Protein AF-A0A920W6M8-F1 (afdb_monomer_lite)

Radius of gyration: 13.79 Å; chains: 1; bounding box: 26×34×38 Å

Structure (mmCIF, N/CA/C/O backbone):
data_AF-A0A920W6M8-F1
#
_entry.id   AF-A0A920W6M8-F1
#
loop_
_atom_site.group_PDB
_atom_site.id
_atom_site.type_symbol
_atom_site.label_atom_id
_atom_site.label_alt_id
_atom_site.label_comp_id
_atom_site.label_asym_id
_atom_site.label_entity_id
_atom_site.label_seq_id
_atom_site.pdbx_PDB_ins_code
_atom_site.Cartn_x
_atom_site.Cartn_y
_atom_site.Cartn_z
_atom_site.occupancy
_atom_site.B_iso_or_equiv
_atom_site.auth_seq_id
_atom_site.auth_comp_id
_atom_site.auth_asym_id
_atom_site.auth_atom_id
_atom_site.pdbx_PDB_model_num
ATOM 1 N N . MET A 1 1 ? -10.569 10.723 -10.191 1.00 51.06 1 MET A N 1
ATOM 2 C CA . MET A 1 1 ? -9.682 11.903 -10.291 1.00 51.06 1 MET A CA 1
ATOM 3 C C . MET A 1 1 ? -8.459 11.478 -11.082 1.00 51.06 1 MET A C 1
ATOM 5 O O . MET A 1 1 ? -7.884 10.460 -10.729 1.00 51.06 1 MET A O 1
ATOM 9 N N . VAL A 1 2 ? -8.102 12.191 -12.150 1.00 54.88 2 VAL A N 1
ATOM 10 C CA . VAL A 1 2 ? -6.888 11.914 -12.935 1.00 54.88 2 VAL A CA 1
ATOM 11 C C . VAL A 1 2 ? -5.907 13.049 -12.662 1.00 54.88 2 VAL A C 1
ATOM 13 O O . VAL A 1 2 ? -6.247 14.205 -12.892 1.00 54.88 2 VAL A O 1
ATOM 16 N N . ILE A 1 3 ? -4.728 12.729 -12.122 1.00 55.75 3 ILE A N 1
ATOM 17 C CA . ILE A 1 3 ? -3.654 13.697 -11.861 1.00 55.75 3 ILE A CA 1
ATOM 18 C C . ILE A 1 3 ? -2.466 13.322 -12.741 1.00 55.75 3 ILE A C 1
ATOM 20 O O . ILE A 1 3 ? -1.838 12.286 -12.534 1.00 55.75 3 ILE A O 1
ATOM 24 N N . GLN A 1 4 ? -2.129 14.185 -13.698 1.00 52.31 4 GLN A N 1
ATOM 25 C CA . GLN A 1 4 ? -0.939 14.043 -14.531 1.00 52.31 4 GLN A CA 1
ATOM 26 C C . GLN A 1 4 ? 0.044 15.169 -14.208 1.00 52.31 4 GLN A C 1
ATOM 28 O O . GLN A 1 4 ? -0.314 16.340 -14.169 1.00 52.31 4 GLN A O 1
ATOM 33 N N . ALA A 1 5 ? 1.290 14.804 -13.937 1.00 52.84 5 ALA A N 1
ATOM 34 C CA . ALA A 1 5 ? 2.398 15.704 -13.619 1.00 52.84 5 ALA A CA 1
ATOM 35 C C . ALA A 1 5 ? 3.721 14.914 -13.753 1.00 52.84 5 ALA A C 1
ATOM 37 O O . ALA A 1 5 ? 3.699 13.745 -14.150 1.00 52.84 5 ALA A O 1
ATOM 38 N N . ARG A 1 6 ? 4.870 15.487 -13.403 1.00 47.56 6 ARG A N 1
ATOM 39 C CA . ARG A 1 6 ? 6.165 14.779 -13.427 1.00 47.56 6 ARG A CA 1
ATOM 40 C C . ARG A 1 6 ? 6.545 14.260 -12.035 1.00 47.56 6 ARG A C 1
ATOM 42 O O . ARG A 1 6 ? 6.080 14.791 -11.029 1.00 47.56 6 ARG A O 1
ATOM 49 N N . THR A 1 7 ? 7.376 13.225 -11.962 1.00 50.66 7 THR A N 1
ATOM 50 C CA . THR A 1 7 ? 7.949 12.723 -10.703 1.00 50.66 7 THR A CA 1
ATOM 51 C C . THR A 1 7 ? 8.684 13.875 -9.994 1.00 50.66 7 THR A C 1
ATOM 53 O O . THR A 1 7 ? 9.429 14.619 -10.630 1.00 50.66 7 THR A O 1
ATOM 56 N N . GLY A 1 8 ? 8.414 14.093 -8.700 1.00 56.59 8 GLY A N 1
ATOM 57 C CA . GLY A 1 8 ? 8.953 15.230 -7.931 1.00 56.59 8 GLY A CA 1
ATOM 58 C C . GLY A 1 8 ? 8.112 16.521 -7.923 1.00 56.59 8 GLY A C 1
ATOM 59 O O . GLY A 1 8 ? 8.542 17.503 -7.329 1.00 56.59 8 GLY A O 1
ATOM 60 N N . SER A 1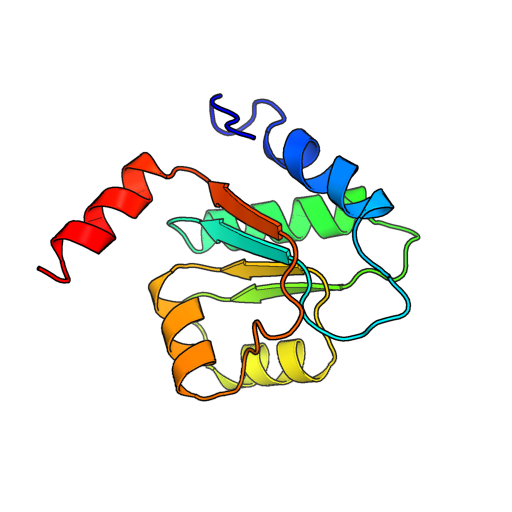 9 ? 6.910 16.549 -8.520 1.00 57.22 9 SER A N 1
ATOM 61 C CA . SER A 1 9 ? 6.067 17.762 -8.606 1.00 57.22 9 SER A CA 1
ATOM 62 C C . SER A 1 9 ? 4.931 17.865 -7.568 1.00 57.22 9 SER A C 1
ATOM 64 O O . SER A 1 9 ? 3.957 18.578 -7.802 1.00 57.22 9 SER A O 1
ATOM 66 N N . GLY A 1 10 ? 4.976 17.104 -6.468 1.00 67.94 10 GLY A N 1
ATOM 67 C CA . GLY A 1 10 ? 3.929 17.136 -5.431 1.00 67.94 10 GLY A CA 1
ATOM 68 C C . GLY A 1 10 ? 2.682 16.275 -5.698 1.00 67.94 10 GLY A C 1
ATOM 69 O O . GLY A 1 10 ? 1.714 16.364 -4.945 1.00 67.94 10 GLY A O 1
ATOM 70 N N . LYS A 1 11 ? 2.689 15.397 -6.716 1.00 78.69 11 LYS A N 1
ATOM 71 C CA . LYS A 1 11 ? 1.582 14.446 -6.959 1.00 78.69 11 LYS A CA 1
ATOM 72 C C . LYS A 1 11 ? 1.276 13.550 -5.770 1.00 78.69 11 LYS A C 1
ATOM 74 O O . LYS A 1 11 ? 0.110 13.301 -5.486 1.00 78.69 11 LYS A O 1
ATOM 79 N N . THR A 1 12 ? 2.328 13.056 -5.119 1.00 83.88 12 THR A N 1
ATOM 80 C CA . THR A 1 12 ? 2.216 12.123 -4.001 1.00 83.88 12 THR A CA 1
ATOM 81 C C . THR A 1 12 ? 1.376 12.745 -2.893 1.00 83.88 12 THR A C 1
ATOM 83 O O . THR A 1 12 ? 0.354 12.191 -2.504 1.00 83.88 12 THR A O 1
ATOM 86 N N . ALA A 1 13 ? 1.697 13.979 -2.495 1.00 86.25 13 ALA A N 1
ATOM 87 C CA . ALA A 1 13 ? 0.880 14.739 -1.553 1.00 86.25 13 ALA A CA 1
ATOM 88 C C . ALA A 1 13 ? -0.549 14.987 -2.074 1.00 86.25 13 ALA A C 1
ATOM 90 O O . ALA A 1 13 ? -1.502 14.886 -1.305 1.00 86.25 13 ALA A O 1
ATOM 91 N N . ALA A 1 14 ? -0.721 15.249 -3.374 1.00 86.62 14 ALA A N 1
ATOM 92 C CA . ALA A 1 14 ? -2.031 15.527 -3.966 1.00 86.62 14 ALA A CA 1
ATOM 93 C C . ALA A 1 14 ? -3.025 14.355 -3.867 1.00 86.62 14 ALA A C 1
ATOM 95 O O . ALA A 1 14 ? -4.229 14.597 -3.792 1.00 86.62 14 ALA A O 1
ATOM 96 N N . PHE A 1 15 ? -2.557 13.100 -3.844 1.00 87.38 15 PHE A N 1
ATOM 97 C CA . PHE A 1 15 ? -3.432 11.953 -3.577 1.00 87.38 15 PHE A CA 1
ATOM 98 C C . PHE A 1 15 ? -3.390 11.464 -2.125 1.00 87.38 15 PHE A C 1
ATOM 100 O O . PHE A 1 15 ? -4.388 10.909 -1.676 1.00 87.38 15 PHE A O 1
ATOM 107 N N . LEU A 1 16 ? -2.300 11.680 -1.380 1.00 92.12 16 LEU A N 1
ATOM 108 C CA . LEU A 1 16 ? -2.180 11.242 0.017 1.00 92.12 16 LEU A CA 1
ATOM 109 C C . LEU A 1 16 ? -2.895 12.157 1.016 1.00 92.12 16 LEU A C 1
ATOM 111 O O . LEU A 1 16 ? -3.431 11.664 2.004 1.00 92.12 16 LEU A O 1
ATOM 115 N N . LEU A 1 17 ? -2.924 13.474 0.794 1.00 92.25 17 LEU A N 1
ATOM 116 C CA . LEU A 1 17 ? -3.593 14.399 1.716 1.00 92.25 17 LEU A CA 1
ATOM 117 C C . LEU A 1 17 ? -5.109 14.151 1.778 1.00 92.25 17 LEU A C 1
ATOM 119 O O . LEU A 1 17 ? -5.622 13.983 2.882 1.00 92.25 17 LEU A O 1
ATOM 123 N N . PRO A 1 18 ? -5.836 14.000 0.649 1.00 91.25 18 PRO A N 1
ATOM 124 C CA . PRO A 1 18 ? -7.264 13.687 0.699 1.00 91.25 18 PRO A CA 1
ATOM 125 C C . PRO A 1 18 ? -7.582 12.305 1.287 1.00 91.25 18 PRO A C 1
ATOM 127 O O . PRO A 1 18 ? -8.746 12.017 1.550 1.00 91.25 18 PRO A O 1
ATOM 130 N N . MET A 1 19 ? -6.592 11.415 1.444 1.00 94.00 19 MET A N 1
ATOM 131 C CA . MET A 1 19 ? -6.800 10.129 2.115 1.00 94.00 19 MET A CA 1
ATOM 132 C C . MET A 1 19 ? -6.985 10.302 3.628 1.00 94.00 19 MET A C 1
ATOM 134 O O . MET A 1 19 ? -7.773 9.557 4.195 1.00 94.00 19 MET A O 1
ATOM 138 N N . LEU A 1 20 ? -6.354 11.296 4.270 1.00 91.00 20 LEU A N 1
ATOM 139 C CA . LEU A 1 20 ? -6.496 11.533 5.720 1.00 91.00 20 LEU A CA 1
ATOM 140 C C . LEU A 1 20 ? -7.956 11.729 6.149 1.00 91.00 20 LEU A C 1
ATOM 142 O O . LEU A 1 20 ? -8.348 11.287 7.220 1.00 91.00 20 LEU A O 1
ATOM 146 N N . GLU A 1 21 ? -8.761 12.367 5.299 1.00 90.12 21 GLU A N 1
ATOM 147 C CA . GLU A 1 21 ? -10.182 12.625 5.563 1.00 90.12 21 GLU A CA 1
ATOM 148 C C . GLU A 1 21 ? -11.097 11.463 5.148 1.00 90.12 21 GLU A C 1
ATOM 150 O O . GLU A 1 21 ? -12.252 11.401 5.561 1.00 90.12 21 GLU A O 1
ATOM 155 N N . ARG A 1 22 ? -10.617 10.563 4.280 1.00 91.81 22 ARG A N 1
ATOM 156 C CA . ARG A 1 22 ? -11.429 9.494 3.669 1.00 91.81 22 ARG A CA 1
ATOM 157 C C . ARG A 1 22 ? -11.225 8.130 4.303 1.00 91.81 22 ARG A C 1
ATOM 159 O O . ARG A 1 22 ? -12.113 7.288 4.194 1.00 91.81 22 ARG A O 1
ATOM 166 N N . LEU A 1 23 ? -10.040 7.881 4.8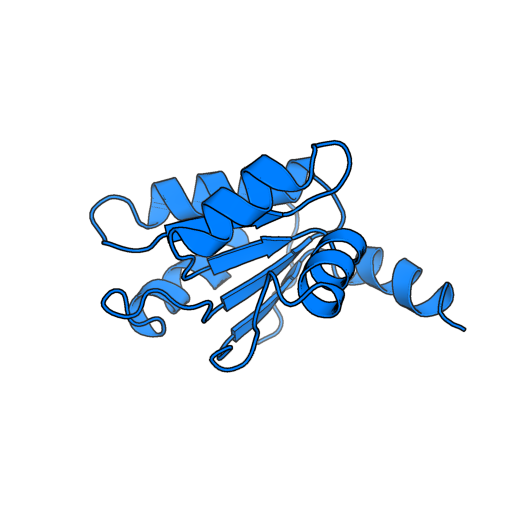48 1.00 95.50 23 LEU A N 1
ATOM 167 C CA . LEU A 1 23 ? -9.703 6.617 5.479 1.00 95.50 23 LEU A CA 1
ATOM 168 C C . LEU A 1 23 ? -10.048 6.693 6.966 1.00 95.50 23 LEU 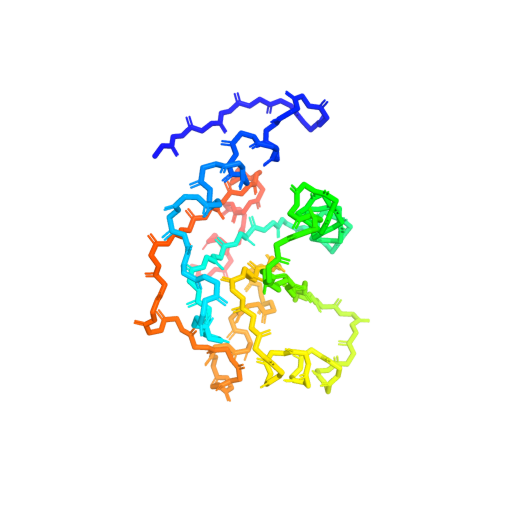A C 1
ATOM 170 O O . LEU A 1 23 ? -9.824 7.709 7.615 1.00 95.50 23 LEU A O 1
ATOM 174 N N . ASP A 1 24 ? -10.561 5.596 7.506 1.00 96.06 24 ASP A N 1
ATOM 175 C CA . ASP A 1 24 ? -10.817 5.448 8.934 1.00 96.06 24 ASP A CA 1
ATOM 176 C C . ASP A 1 24 ? -9.573 4.875 9.620 1.00 96.06 24 ASP A C 1
ATOM 178 O O . ASP A 1 24 ? -9.190 3.736 9.342 1.00 96.06 24 ASP A O 1
ATOM 182 N N . SER A 1 25 ? -8.934 5.651 10.499 1.00 95.25 25 SER A N 1
ATOM 183 C CA . SER A 1 25 ? -7.746 5.217 11.244 1.00 95.25 25 SER A CA 1
ATOM 184 C C . SER A 1 25 ? -8.052 4.230 12.375 1.00 95.25 25 SER A C 1
ATOM 186 O O . SER A 1 25 ? -7.135 3.592 12.887 1.00 95.25 25 SER A O 1
ATOM 188 N N . ALA A 1 26 ? -9.318 4.087 12.783 1.00 95.44 26 ALA A N 1
ATOM 189 C CA . ALA A 1 26 ? -9.719 3.092 13.776 1.00 95.44 26 ALA A CA 1
ATOM 190 C C . ALA A 1 26 ? -9.842 1.681 13.167 1.00 95.44 26 ALA A C 1
ATOM 192 O O . ALA A 1 26 ? -9.831 0.681 13.890 1.00 95.44 26 ALA A O 1
ATOM 193 N N . ALA A 1 27 ? -9.944 1.580 11.838 1.00 95.50 27 ALA A N 1
ATOM 194 C CA . ALA A 1 27 ? -10.056 0.319 11.118 1.00 95.50 27 ALA A CA 1
ATOM 195 C C . ALA A 1 27 ? -8.684 -0.212 10.678 1.00 95.50 27 ALA A C 1
ATOM 197 O O . ALA A 1 27 ? -7.956 0.430 9.937 1.00 95.50 27 ALA A O 1
ATOM 198 N N . SER A 1 28 ? -8.355 -1.460 11.013 1.00 94.12 28 SER A N 1
ATOM 199 C CA . SER A 1 28 ? -7.044 -2.053 10.695 1.00 94.12 28 SER A CA 1
ATOM 200 C C . SER A 1 28 ? -6.926 -2.688 9.297 1.00 94.12 28 SER A C 1
ATOM 202 O O . SER A 1 28 ? -5.894 -3.282 8.973 1.00 94.12 28 SER A O 1
ATOM 204 N N . HIS A 1 29 ? -7.961 -2.592 8.457 1.00 96.94 29 HIS A N 1
ATOM 205 C CA . HIS A 1 29 ? -7.999 -3.209 7.126 1.00 96.94 29 HIS A CA 1
ATOM 206 C C . HIS A 1 29 ? -7.578 -2.249 6.003 1.00 96.94 29 HIS A C 1
ATOM 208 O O . HIS A 1 29 ? -7.676 -1.029 6.132 1.00 96.94 29 HIS A O 1
ATOM 214 N N . THR A 1 30 ? -7.197 -2.805 4.850 1.00 98.19 30 THR A N 1
ATOM 215 C CA . THR A 1 30 ? -6.831 -2.023 3.660 1.00 98.19 30 THR A CA 1
ATOM 216 C C . THR A 1 30 ? -8.020 -1.281 3.077 1.00 98.19 30 THR A C 1
ATOM 218 O O . THR A 1 30 ? -9.032 -1.883 2.724 1.00 98.19 30 THR A O 1
ATOM 221 N N . GLN A 1 31 ? -7.861 0.038 2.977 1.00 98.06 31 GLN A N 1
ATOM 222 C CA . GLN A 1 31 ? -8.860 0.983 2.478 1.00 98.06 31 GLN A CA 1
ATOM 223 C C . GLN A 1 31 ? -8.366 1.709 1.219 1.00 98.06 31 GLN A C 1
ATOM 225 O O . GLN A 1 31 ? -9.171 2.059 0.357 1.00 98.06 31 GLN A O 1
ATOM 230 N N . ALA A 1 32 ? -7.047 1.862 1.060 1.00 97.50 32 ALA A N 1
ATOM 231 C CA . ALA A 1 32 ? -6.429 2.440 -0.128 1.00 97.50 32 ALA A CA 1
ATOM 232 C C . ALA A 1 32 ? -5.339 1.536 -0.724 1.00 97.50 32 ALA A C 1
ATOM 234 O O . ALA A 1 32 ? -4.565 0.905 -0.001 1.00 97.50 32 ALA A O 1
ATOM 235 N N . LEU A 1 33 ? -5.254 1.523 -2.056 1.00 97.56 33 LEU A N 1
ATOM 236 C CA . LEU A 1 33 ? -4.210 0.845 -2.824 1.00 97.56 33 LEU A CA 1
ATOM 237 C C . LEU A 1 33 ? -3.591 1.823 -3.825 1.00 97.56 33 LEU A C 1
ATOM 239 O O . LEU A 1 33 ? -4.289 2.376 -4.672 1.00 97.56 33 LEU A O 1
ATOM 243 N N . VAL A 1 34 ? -2.277 2.009 -3.756 1.00 96.12 34 VAL A N 1
ATOM 244 C CA . VAL A 1 34 ? -1.504 2.771 -4.743 1.00 96.12 34 VAL A CA 1
ATOM 245 C C . VAL A 1 34 ? -0.638 1.792 -5.525 1.00 96.12 34 VAL A C 1
ATOM 247 O O . VAL A 1 34 ? 0.216 1.122 -4.949 1.00 96.12 34 VAL A O 1
ATOM 250 N N . LEU A 1 35 ? -0.858 1.697 -6.832 1.00 95.31 35 LEU A N 1
ATOM 251 C CA . LEU A 1 35 ? -0.059 0.876 -7.733 1.00 95.31 35 LEU A CA 1
ATOM 252 C C . LEU A 1 35 ? 1.017 1.725 -8.408 1.00 95.31 35 LEU A C 1
ATOM 254 O O . LEU A 1 35 ? 0.720 2.793 -8.941 1.00 95.31 35 LEU A O 1
ATOM 258 N N . VAL A 1 36 ? 2.255 1.234 -8.369 1.00 93.50 36 VAL A N 1
ATOM 259 C CA . VAL A 1 36 ? 3.452 1.902 -8.903 1.00 93.50 36 VAL A CA 1
ATOM 260 C C . VAL A 1 36 ? 4.310 0.914 -9.703 1.00 93.50 36 VAL A C 1
ATOM 262 O O . VAL A 1 36 ? 4.321 -0.276 -9.380 1.00 93.50 36 VAL A O 1
ATOM 265 N N . PRO A 1 37 ? 5.065 1.352 -10.725 1.00 91.19 37 PRO A N 1
ATOM 266 C CA . PRO A 1 37 ? 5.758 0.423 -11.619 1.00 91.19 37 PRO A CA 1
ATOM 267 C C . PRO A 1 37 ? 7.022 -0.200 -11.007 1.00 91.19 37 PRO A C 1
ATOM 269 O O . PRO A 1 37 ? 7.427 -1.289 -11.418 1.00 91.19 37 PRO A O 1
ATOM 272 N N . THR A 1 38 ? 7.640 0.444 -10.009 1.00 92.06 38 THR A N 1
ATOM 273 C CA . THR A 1 38 ? 8.928 0.008 -9.444 1.00 92.06 38 THR A CA 1
ATOM 274 C C . THR A 1 38 ? 8.918 -0.085 -7.921 1.00 92.06 38 THR A C 1
ATOM 276 O O . THR A 1 38 ? 8.138 0.562 -7.217 1.00 92.06 38 THR A O 1
ATOM 279 N N . ARG A 1 39 ? 9.839 -0.892 -7.386 1.00 94.25 39 ARG A N 1
ATOM 280 C CA . ARG A 1 39 ? 10.068 -1.014 -5.941 1.00 94.25 39 ARG A CA 1
ATOM 281 C C . ARG A 1 39 ? 10.525 0.311 -5.336 1.00 94.25 39 ARG A C 1
ATOM 283 O O . ARG A 1 39 ? 10.151 0.651 -4.217 1.00 94.25 39 ARG A O 1
ATOM 290 N N . GLU A 1 40 ? 11.376 1.027 -6.049 1.00 93.00 40 GLU A N 1
ATOM 291 C CA . GLU A 1 40 ? 11.980 2.278 -5.615 1.00 93.00 40 GLU A CA 1
ATOM 292 C C . GLU A 1 40 ? 10.891 3.338 -5.402 1.00 93.00 40 GLU A C 1
ATOM 294 O O . GLU A 1 40 ? 10.862 3.966 -4.339 1.00 93.00 40 GLU A O 1
ATOM 299 N N . LEU A 1 41 ? 9.928 3.426 -6.329 1.00 91.75 41 LEU A N 1
ATOM 300 C CA . LEU A 1 41 ? 8.745 4.276 -6.189 1.00 91.75 41 LEU A CA 1
ATOM 301 C C . LEU A 1 41 ? 7.827 3.814 -5.057 1.00 91.75 41 LEU A C 1
ATOM 303 O O . LEU A 1 41 ? 7.375 4.646 -4.275 1.00 91.75 41 LEU A O 1
ATOM 307 N N . ALA A 1 42 ? 7.612 2.504 -4.889 1.00 94.94 42 ALA A N 1
ATOM 308 C CA . ALA A 1 42 ? 6.791 1.994 -3.785 1.00 94.94 42 ALA A CA 1
ATOM 309 C C . ALA A 1 42 ? 7.347 2.425 -2.423 1.00 94.94 42 ALA A C 1
ATOM 311 O O . ALA A 1 42 ? 6.615 2.901 -1.556 1.00 94.94 42 ALA A O 1
ATOM 312 N N . ARG A 1 43 ? 8.671 2.324 -2.257 1.00 94.88 43 ARG A N 1
ATOM 313 C CA . ARG A 1 43 ? 9.363 2.779 -1.045 1.00 94.88 43 ARG A CA 1
ATOM 314 C C . ARG A 1 43 ? 9.312 4.296 -0.887 1.00 94.88 43 ARG A C 1
ATOM 316 O O . ARG A 1 43 ? 9.307 4.770 0.243 1.00 94.88 43 ARG A O 1
ATOM 323 N N . GLN A 1 44 ? 9.343 5.058 -1.977 1.00 94.00 44 GLN A N 1
ATOM 324 C CA . GLN A 1 44 ? 9.251 6.516 -1.922 1.00 94.00 44 GLN A CA 1
ATOM 325 C C . GLN A 1 44 ? 7.862 6.971 -1.477 1.00 94.00 44 GLN A C 1
ATOM 327 O O . GLN A 1 44 ? 7.762 7.696 -0.497 1.00 94.00 44 GLN A O 1
ATOM 332 N N . VAL A 1 45 ? 6.805 6.473 -2.119 1.00 94.69 45 VAL A N 1
ATOM 333 C CA . VAL A 1 45 ? 5.423 6.809 -1.755 1.00 94.69 45 VAL A CA 1
ATOM 334 C C . VAL A 1 45 ? 5.100 6.359 -0.329 1.00 94.69 45 VAL A C 1
ATOM 336 O O . VAL A 1 45 ? 4.444 7.098 0.397 1.00 94.69 45 VAL A O 1
ATOM 339 N N . GLN A 1 46 ? 5.598 5.194 0.110 1.00 96.12 46 GLN A N 1
ATOM 340 C CA . GLN A 1 46 ? 5.470 4.770 1.508 1.00 96.12 46 GLN A CA 1
ATOM 341 C C . GLN A 1 46 ? 6.085 5.795 2.468 1.00 96.12 46 GLN A C 1
ATOM 343 O O . GLN A 1 46 ? 5.415 6.213 3.408 1.00 96.12 46 GLN A O 1
ATOM 348 N N . ARG A 1 47 ? 7.337 6.209 2.231 1.00 95.69 47 ARG A N 1
ATOM 349 C CA . ARG A 1 47 ? 8.018 7.201 3.077 1.00 95.69 47 ARG A CA 1
ATOM 350 C C . ARG A 1 47 ? 7.279 8.536 3.091 1.00 95.69 47 ARG A C 1
ATOM 352 O O . ARG A 1 47 ? 7.139 9.135 4.150 1.00 95.69 47 ARG A O 1
ATOM 359 N N . ASP A 1 48 ? 6.802 8.988 1.935 1.00 94.88 48 ASP A N 1
ATOM 360 C CA . ASP A 1 48 ? 6.037 10.230 1.824 1.00 94.88 48 ASP A CA 1
ATOM 361 C C . ASP A 1 48 ? 4.724 10.139 2.618 1.00 94.88 48 ASP A C 1
ATOM 363 O O . ASP A 1 48 ? 4.369 11.085 3.316 1.00 94.88 48 ASP A O 1
ATOM 367 N N . ALA A 1 49 ? 4.030 8.996 2.579 1.00 95.12 49 ALA A N 1
ATOM 368 C CA . ALA A 1 49 ? 2.833 8.757 3.385 1.00 95.12 49 ALA A CA 1
ATOM 369 C C . ALA A 1 49 ? 3.138 8.732 4.888 1.00 95.12 49 ALA A C 1
ATOM 371 O O . ALA A 1 49 ? 2.443 9.387 5.654 1.00 95.12 49 ALA A O 1
ATOM 372 N N . GLU A 1 50 ? 4.192 8.032 5.312 1.00 94.62 50 GLU A N 1
ATOM 373 C CA . GLU A 1 50 ? 4.623 7.994 6.717 1.00 94.62 50 GLU A CA 1
ATOM 374 C C . GLU A 1 50 ? 4.992 9.392 7.243 1.00 94.62 50 GLU A C 1
ATOM 376 O O . GLU A 1 50 ? 4.634 9.737 8.367 1.00 94.62 50 GLU A O 1
ATOM 381 N N . MET A 1 51 ? 5.650 10.219 6.422 1.00 94.06 51 MET A N 1
ATOM 382 C CA . MET A 1 51 ? 5.969 11.609 6.764 1.00 94.06 51 MET A CA 1
ATOM 383 C C . MET A 1 51 ? 4.720 12.497 6.821 1.00 94.06 51 MET A C 1
ATOM 385 O O . MET A 1 51 ? 4.544 13.246 7.778 1.00 94.06 51 MET A O 1
ATOM 389 N N . LEU A 1 52 ? 3.841 12.422 5.818 1.00 93.31 52 LEU A N 1
ATOM 390 C CA . LEU A 1 52 ? 2.635 13.257 5.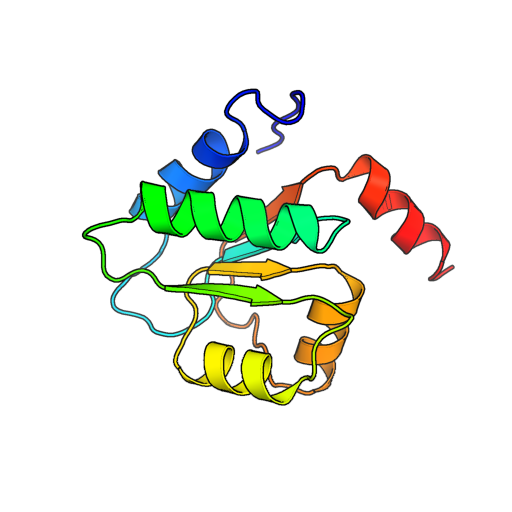749 1.00 93.31 52 LEU A CA 1
ATOM 391 C C . LEU A 1 52 ? 1.599 12.894 6.813 1.00 93.31 52 LEU A C 1
ATOM 393 O O . LEU A 1 52 ? 0.836 13.756 7.242 1.00 93.31 52 LEU A O 1
ATOM 397 N N . TRP A 1 53 ? 1.542 11.628 7.216 1.00 94.19 53 TRP A N 1
ATOM 398 C CA . TRP A 1 53 ? 0.578 11.134 8.198 1.00 94.19 53 TRP A CA 1
ATOM 399 C C . TRP A 1 53 ? 1.153 11.061 9.609 1.00 94.19 53 TRP A C 1
ATOM 401 O O . TRP A 1 53 ? 0.466 10.589 10.516 1.00 94.19 53 TRP A O 1
ATOM 411 N N . GLN A 1 54 ? 2.374 11.557 9.823 1.00 91.69 54 GLN A N 1
ATOM 412 C CA . GLN A 1 54 ? 3.000 11.605 11.136 1.00 91.69 54 GLN A CA 1
ATOM 413 C C . GLN A 1 54 ? 2.063 12.259 12.167 1.00 91.69 54 GLN A C 1
ATOM 415 O O . GLN A 1 54 ? 1.532 13.345 11.949 1.00 91.69 54 GLN A O 1
ATOM 420 N N . GLY A 1 55 ? 1.855 11.578 13.297 1.00 89.50 55 GLY A N 1
ATOM 421 C CA . GLY A 1 55 ? 0.920 12.010 14.343 1.00 89.50 55 GLY A CA 1
ATOM 422 C C . GLY A 1 55 ? -0.508 11.469 14.201 1.00 89.50 55 GLY A C 1
ATOM 423 O O . GLY A 1 55 ? -1.310 11.693 15.100 1.00 89.50 55 GLY A O 1
ATOM 424 N N . ASN A 1 56 ? -0.814 10.726 13.133 1.00 89.31 56 ASN A N 1
ATOM 425 C CA . ASN A 1 56 ? -2.068 9.984 12.967 1.00 89.31 56 ASN A CA 1
ATOM 426 C C . ASN A 1 56 ? -1.834 8.472 13.150 1.00 89.31 56 ASN A C 1
ATOM 428 O O . ASN A 1 56 ? -0.703 7.995 13.061 1.00 89.31 56 ASN A O 1
ATOM 432 N N . GLU A 1 57 ? -2.903 7.697 13.351 1.00 92.56 57 GLU A N 1
ATOM 433 C CA . GLU A 1 57 ? -2.829 6.236 13.562 1.00 92.56 57 GLU A CA 1
ATOM 434 C C . GLU A 1 57 ? -2.820 5.410 12.257 1.00 92.56 57 GLU A C 1
ATOM 436 O O . GLU A 1 57 ? -2.948 4.183 12.271 1.00 92.56 57 GLU A O 1
ATOM 441 N N . PHE A 1 58 ? -2.629 6.061 11.106 1.00 96.19 58 PHE A N 1
ATOM 442 C CA . PHE A 1 58 ? -2.571 5.379 9.816 1.00 96.19 58 PHE A CA 1
ATOM 443 C C . PHE A 1 58 ? -1.308 4.524 9.664 1.00 96.19 58 PHE A C 1
ATOM 445 O O . PHE A 1 58 ? -0.206 4.885 10.073 1.00 96.19 58 PHE A O 1
ATOM 452 N N . ARG A 1 59 ? -1.471 3.380 8.997 1.00 96.44 59 ARG A N 1
ATOM 453 C CA . ARG A 1 59 ? -0.394 2.435 8.669 1.00 96.44 59 ARG A CA 1
ATOM 454 C C . ARG A 1 59 ? -0.299 2.248 7.170 1.00 96.44 59 ARG A C 1
ATOM 456 O O . ARG A 1 59 ? -1.307 1.936 6.528 1.00 96.44 59 ARG A O 1
ATOM 463 N N . THR A 1 60 ? 0.920 2.358 6.662 1.00 97.56 60 THR A N 1
ATOM 464 C CA . THR A 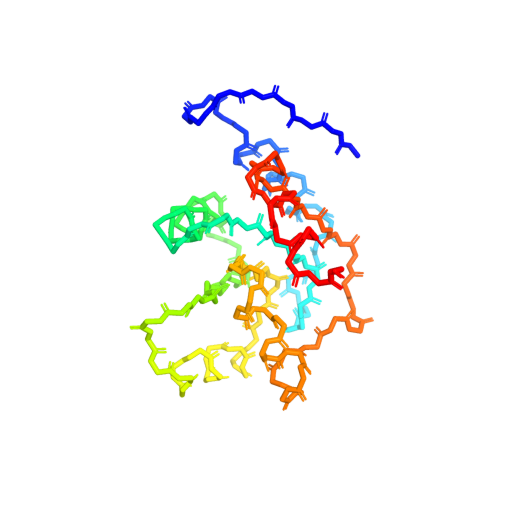1 60 ? 1.247 2.177 5.251 1.00 97.56 60 THR A CA 1
ATOM 465 C C . THR A 1 60 ? 2.174 0.983 5.090 1.00 97.56 60 THR A C 1
ATOM 467 O O . THR A 1 60 ? 3.156 0.861 5.816 1.00 97.56 60 THR A O 1
ATOM 470 N N . VAL A 1 61 ? 1.882 0.099 4.136 1.00 98.12 61 VAL A N 1
ATOM 471 C CA . VAL A 1 61 ? 2.726 -1.065 3.829 1.00 98.12 61 VAL A CA 1
ATOM 472 C C . VAL A 1 61 ? 3.120 -1.043 2.359 1.00 98.12 61 VAL A C 1
ATOM 474 O O . VAL A 1 61 ? 2.260 -0.949 1.484 1.00 98.12 61 VAL A O 1
ATOM 477 N N . ALA A 1 62 ? 4.420 -1.165 2.081 1.00 97.94 62 ALA A N 1
ATOM 478 C CA . ALA A 1 62 ? 4.919 -1.330 0.721 1.00 97.94 62 ALA A CA 1
ATOM 479 C C . ALA A 1 62 ? 5.071 -2.811 0.340 1.00 97.94 62 ALA A C 1
ATOM 481 O O . ALA A 1 62 ? 5.669 -3.597 1.077 1.00 97.94 62 ALA A O 1
ATOM 482 N N . VAL A 1 63 ? 4.565 -3.174 -0.839 1.00 97.75 63 VAL A N 1
ATOM 483 C CA . VAL A 1 63 ? 4.470 -4.556 -1.324 1.00 97.75 63 VAL A CA 1
ATOM 484 C C . VAL A 1 63 ? 5.095 -4.677 -2.716 1.00 97.75 63 VAL A C 1
ATOM 486 O O . VAL A 1 63 ? 4.569 -4.184 -3.712 1.00 97.75 63 VAL A O 1
ATOM 489 N N . TYR A 1 64 ? 6.248 -5.334 -2.814 1.00 97.44 64 TYR A N 1
ATOM 490 C CA . TYR A 1 64 ? 7.000 -5.451 -4.070 1.00 97.44 64 TYR A CA 1
ATOM 491 C C . TYR A 1 64 ? 7.879 -6.708 -4.139 1.00 97.44 64 TYR A C 1
ATOM 493 O O . TYR A 1 64 ? 8.161 -7.368 -3.133 1.00 97.44 64 TYR A O 1
ATOM 501 N N . GLY A 1 65 ? 8.295 -7.067 -5.356 1.00 93.06 65 GLY A N 1
ATOM 502 C CA . GLY A 1 65 ? 9.172 -8.212 -5.620 1.00 93.06 65 GLY A CA 1
ATOM 503 C C . GLY A 1 65 ? 10.621 -8.018 -5.142 1.00 93.06 65 GLY A C 1
ATOM 504 O O . GLY A 1 65 ? 11.045 -6.923 -4.779 1.00 93.06 65 GLY A O 1
ATOM 505 N N . GLY A 1 66 ? 11.405 -9.100 -5.139 1.00 90.44 66 GLY A N 1
ATOM 506 C CA . GLY A 1 66 ? 12.823 -9.071 -4.741 1.00 90.44 66 GLY A CA 1
ATOM 507 C C . GLY A 1 66 ? 13.084 -9.089 -3.227 1.00 90.44 66 GLY A C 1
ATOM 508 O O . GLY A 1 66 ? 14.235 -9.028 -2.810 1.00 90.44 66 GLY A O 1
ATOM 509 N N . VAL A 1 67 ? 12.035 -9.199 -2.407 1.00 90.81 67 VAL A N 1
ATOM 510 C CA . VAL A 1 67 ? 12.095 -9.448 -0.955 1.00 90.81 67 VAL A CA 1
ATOM 511 C C . VAL A 1 67 ? 11.206 -10.650 -0.647 1.00 90.81 67 VAL A C 1
ATOM 513 O O . VAL A 1 67 ? 10.205 -10.847 -1.331 1.00 90.81 67 VAL A O 1
ATOM 516 N N . GLY A 1 68 ? 11.541 -11.468 0.354 1.00 93.12 68 GLY A N 1
ATOM 517 C CA . GLY A 1 68 ? 10.698 -12.598 0.763 1.00 93.12 68 GLY A CA 1
ATOM 518 C C . GLY A 1 68 ? 9.255 -12.183 1.093 1.00 93.12 68 GLY A C 1
ATOM 519 O O . GLY A 1 68 ? 8.998 -11.043 1.477 1.00 93.12 68 GLY A O 1
ATOM 520 N N . TYR A 1 69 ? 8.307 -13.113 0.948 1.00 96.00 69 TYR A N 1
ATOM 521 C CA . TYR A 1 69 ? 6.896 -12.853 1.265 1.00 96.00 69 TYR A CA 1
ATOM 522 C C . TYR A 1 69 ? 6.659 -12.635 2.763 1.00 96.00 69 TYR A C 1
ATOM 524 O O . TYR A 1 69 ? 5.846 -11.791 3.111 1.00 96.00 69 TYR A O 1
ATOM 532 N N . GLY A 1 70 ? 7.366 -13.372 3.631 1.00 97.44 70 GLY A N 1
ATOM 533 C CA . GLY A 1 70 ? 7.154 -13.374 5.087 1.00 97.44 70 GLY A CA 1
ATOM 534 C C . GLY A 1 70 ? 7.044 -11.974 5.699 1.00 97.44 70 GLY A C 1
ATOM 535 O O . GLY A 1 70 ? 5.973 -11.641 6.192 1.00 97.44 70 GLY A O 1
ATOM 536 N N . PRO A 1 71 ? 8.061 -11.102 5.548 1.00 96.38 71 PRO A N 1
ATOM 537 C CA . PRO A 1 71 ? 8.007 -9.741 6.083 1.00 96.38 71 PRO A CA 1
ATOM 538 C C . PRO A 1 71 ? 6.803 -8.920 5.596 1.00 96.38 71 PRO A C 1
ATOM 540 O O . PRO A 1 71 ? 6.234 -8.142 6.353 1.00 96.38 71 PRO A O 1
ATOM 543 N N . GLN A 1 72 ? 6.393 -9.103 4.336 1.00 97.44 72 GLN A N 1
ATOM 544 C CA . GLN A 1 72 ? 5.241 -8.401 3.758 1.00 97.44 72 GLN A CA 1
ATOM 545 C C . GLN A 1 72 ? 3.922 -8.973 4.292 1.00 97.44 72 GLN A C 1
ATOM 547 O O . GLN A 1 72 ? 2.999 -8.221 4.581 1.00 97.44 72 GLN A O 1
ATOM 552 N N . VAL A 1 73 ? 3.839 -10.295 4.475 1.00 98.06 73 VAL A N 1
ATOM 553 C CA . VAL A 1 73 ? 2.689 -10.956 5.109 1.00 98.06 73 VAL A CA 1
ATOM 554 C C . VAL A 1 73 ? 2.534 -10.497 6.554 1.00 98.06 73 VAL A C 1
ATOM 556 O O . VAL A 1 73 ? 1.422 -10.182 6.965 1.00 98.06 73 VAL A O 1
ATOM 559 N N . ASP A 1 74 ? 3.625 -10.431 7.312 1.00 98.00 74 ASP A N 1
ATOM 560 C CA . ASP A 1 74 ? 3.591 -10.008 8.711 1.00 98.00 74 ASP A CA 1
ATOM 561 C C . ASP A 1 74 ? 3.178 -8.536 8.834 1.00 98.00 74 ASP A C 1
ATOM 563 O O . ASP A 1 74 ? 2.320 -8.204 9.652 1.00 98.00 74 ASP A O 1
ATOM 567 N N . ALA A 1 75 ? 3.694 -7.668 7.956 1.00 97.00 75 ALA A N 1
ATOM 568 C CA . ALA A 1 75 ? 3.284 -6.267 7.887 1.00 97.00 75 ALA A CA 1
ATOM 569 C C . ALA A 1 75 ? 1.793 -6.106 7.536 1.00 97.00 75 ALA A C 1
ATOM 571 O O . ALA A 1 75 ? 1.087 -5.342 8.188 1.00 97.00 75 ALA A O 1
ATOM 572 N N . LEU A 1 76 ? 1.287 -6.855 6.548 1.00 97.56 76 LEU A N 1
ATOM 573 C CA . LEU A 1 76 ? -0.132 -6.828 6.175 1.00 97.56 76 LEU A CA 1
ATOM 574 C C . LEU A 1 76 ? -1.033 -7.363 7.298 1.00 97.56 76 LEU A C 1
ATOM 576 O O . LEU A 1 76 ? -2.087 -6.788 7.562 1.00 97.56 76 LEU A O 1
ATOM 580 N N . LYS A 1 77 ? -0.612 -8.423 8.001 1.00 96.69 77 LYS A N 1
ATOM 581 C CA . LYS A 1 77 ? -1.335 -8.985 9.156 1.00 96.69 77 LYS A CA 1
ATOM 582 C C . LYS A 1 77 ? -1.389 -8.038 10.347 1.00 96.69 77 LYS A C 1
ATOM 584 O O . LYS A 1 77 ? -2.377 -8.050 11.074 1.00 96.69 77 LYS A O 1
ATOM 589 N N . ALA A 1 78 ? -0.353 -7.226 10.549 1.00 96.44 78 ALA A N 1
ATOM 590 C CA . ALA A 1 78 ? -0.371 -6.184 11.567 1.00 96.44 78 ALA A CA 1
ATOM 591 C C . ALA A 1 78 ? -1.426 -5.101 11.266 1.00 96.44 78 ALA A C 1
ATOM 593 O O . ALA A 1 78 ? -1.787 -4.347 12.164 1.00 96.44 78 ALA A O 1
ATOM 594 N N . GLY A 1 79 ? -1.942 -5.034 10.039 1.00 96.06 79 GLY A N 1
ATOM 595 C CA . GLY A 1 79 ? -2.930 -4.063 9.593 1.00 96.06 79 GLY A CA 1
ATOM 596 C C . GLY A 1 79 ? -2.295 -2.965 8.747 1.00 96.06 79 GLY A C 1
ATOM 597 O O . GLY A 1 79 ? -1.239 -2.424 9.082 1.00 96.06 79 GLY A O 1
ATOM 598 N N . ALA A 1 80 ? -2.958 -2.628 7.646 1.00 97.69 80 ALA A N 1
ATOM 599 C CA . ALA A 1 80 ? -2.488 -1.659 6.664 1.00 97.69 80 ALA A CA 1
ATOM 600 C C . ALA A 1 80 ? -3.684 -0.886 6.127 1.00 97.69 80 ALA A C 1
ATOM 602 O O . ALA A 1 80 ? -4.546 -1.491 5.500 1.00 97.69 80 ALA A O 1
ATOM 603 N N . HIS A 1 81 ? -3.719 0.428 6.340 1.00 98.12 81 HIS A N 1
ATOM 604 C CA . HIS A 1 81 ? -4.775 1.306 5.833 1.00 98.12 81 HIS A CA 1
ATOM 605 C C . HIS A 1 81 ? -4.514 1.641 4.362 1.00 98.12 81 HIS A C 1
ATOM 607 O O . HIS A 1 81 ? -5.421 1.582 3.529 1.00 98.12 81 HIS A O 1
ATOM 613 N N . LEU A 1 82 ? -3.242 1.910 4.051 1.00 98.00 82 LEU A N 1
ATOM 614 C CA . LEU A 1 82 ? -2.721 2.101 2.706 1.00 98.00 82 LEU A CA 1
ATOM 615 C C . LEU A 1 82 ? -1.736 0.989 2.357 1.00 98.00 82 LEU A C 1
ATOM 617 O O . LEU A 1 82 ? -0.770 0.734 3.076 1.00 98.00 82 LEU A O 1
ATOM 621 N N . VAL A 1 83 ? -1.949 0.374 1.202 1.00 98.38 83 VAL A N 1
ATOM 622 C CA . VAL A 1 83 ? -0.967 -0.501 0.568 1.00 98.38 83 VAL A CA 1
ATOM 623 C C . VAL A 1 83 ? -0.404 0.204 -0.659 1.00 98.38 83 VAL A C 1
ATOM 625 O O . VAL A 1 83 ? -1.154 0.665 -1.514 1.00 98.38 83 VAL A O 1
ATOM 628 N N . VAL A 1 84 ? 0.919 0.277 -0.761 1.00 98.06 84 VAL A N 1
ATOM 629 C CA . VAL A 1 84 ? 1.624 0.779 -1.947 1.00 98.06 84 VAL A CA 1
ATOM 630 C C . VAL A 1 84 ? 2.321 -0.401 -2.603 1.00 98.06 84 VAL A C 1
ATOM 632 O O . VAL A 1 84 ? 3.164 -1.031 -1.970 1.00 98.06 84 VAL A O 1
ATOM 635 N N . ALA A 1 85 ? 1.994 -0.740 -3.845 1.00 97.44 85 ALA A N 1
ATOM 636 C CA . ALA A 1 85 ? 2.438 -2.004 -4.410 1.00 97.44 85 ALA A CA 1
ATOM 637 C C . ALA A 1 85 ? 2.852 -1.953 -5.877 1.00 97.44 85 ALA A C 1
ATOM 639 O O . ALA A 1 85 ? 2.284 -1.226 -6.685 1.00 97.44 85 ALA A O 1
ATOM 640 N N . THR A 1 86 ? 3.799 -2.819 -6.241 1.00 96.06 86 THR A N 1
ATOM 641 C CA . THR A 1 86 ? 4.002 -3.178 -7.652 1.00 96.06 86 THR A CA 1
ATOM 642 C C . THR A 1 86 ? 2.898 -4.141 -8.104 1.00 96.06 86 THR A C 1
ATOM 644 O O . THR A 1 86 ? 2.603 -5.069 -7.339 1.00 96.06 86 THR A O 1
ATOM 647 N N . PRO A 1 87 ? 2.338 -4.013 -9.326 1.00 94.38 87 PRO A N 1
ATOM 648 C CA . PRO A 1 87 ? 1.177 -4.791 -9.769 1.00 94.38 87 PRO A CA 1
ATOM 649 C C . PRO A 1 87 ? 1.319 -6.304 -9.590 1.00 94.38 87 PRO A C 1
ATOM 651 O O . PRO A 1 87 ? 0.460 -6.932 -8.972 1.00 94.38 87 PRO A O 1
ATOM 654 N N . GLY A 1 88 ? 2.433 -6.884 -10.052 1.00 94.56 88 GLY A N 1
ATOM 655 C CA . GLY A 1 88 ? 2.665 -8.328 -9.947 1.00 94.56 88 GLY A CA 1
ATOM 656 C C . GLY A 1 88 ? 2.659 -8.821 -8.499 1.00 94.56 88 GLY A C 1
ATOM 657 O O . GLY A 1 88 ? 2.007 -9.809 -8.176 1.00 94.56 88 GLY A O 1
ATOM 658 N N . ARG A 1 89 ? 3.301 -8.079 -7.588 1.00 97.00 89 ARG A N 1
ATOM 659 C CA . ARG A 1 89 ? 3.344 -8.468 -6.175 1.00 97.00 89 ARG A CA 1
ATOM 660 C C . ARG A 1 89 ? 2.008 -8.278 -5.464 1.00 97.00 89 ARG A C 1
ATOM 662 O O . ARG A 1 89 ? 1.659 -9.100 -4.621 1.00 97.00 89 ARG A O 1
ATOM 669 N N . ALA A 1 90 ? 1.261 -7.227 -5.799 1.00 97.25 90 ALA A N 1
ATOM 670 C CA . ALA A 1 90 ? -0.098 -7.058 -5.295 1.00 97.25 90 ALA A CA 1
ATOM 671 C C . ALA A 1 90 ? -0.960 -8.265 -5.686 1.00 97.25 90 ALA A C 1
ATOM 673 O O . ALA A 1 90 ? -1.578 -8.878 -4.818 1.00 97.25 90 ALA A O 1
ATOM 674 N N . LEU A 1 91 ? -0.923 -8.656 -6.966 1.00 96.44 91 LEU A N 1
ATOM 675 C CA . LEU A 1 91 ? -1.643 -9.821 -7.474 1.00 96.44 91 LEU A CA 1
ATOM 676 C C . LEU A 1 91 ? -1.244 -11.107 -6.740 1.00 96.44 91 LEU A C 1
ATOM 678 O O . LEU A 1 91 ? -2.128 -11.840 -6.302 1.00 96.44 91 LEU A O 1
ATOM 682 N N . ASP A 1 92 ? 0.053 -11.348 -6.521 1.00 96.88 92 ASP A N 1
ATOM 683 C CA . ASP A 1 92 ? 0.517 -12.507 -5.748 1.00 96.88 92 ASP A CA 1
ATOM 684 C C . ASP A 1 92 ? -0.132 -12.561 -4.354 1.00 96.88 92 ASP A C 1
ATOM 686 O O . ASP A 1 92 ? -0.605 -13.613 -3.917 1.00 96.88 92 ASP A O 1
ATOM 690 N N . HIS A 1 93 ? -0.155 -11.434 -3.634 1.00 97.94 93 HIS A N 1
ATOM 691 C CA . HIS A 1 93 ? -0.719 -11.367 -2.286 1.00 97.94 93 HIS A CA 1
ATOM 692 C C . HIS A 1 93 ? -2.244 -11.527 -2.269 1.00 97.94 93 HIS A C 1
ATOM 694 O O . HIS A 1 93 ? -2.761 -12.133 -1.323 1.00 97.94 93 HIS A O 1
ATOM 700 N N . LEU A 1 94 ? -2.939 -11.034 -3.301 1.00 97.00 94 LEU A N 1
ATOM 701 C CA . LEU A 1 94 ? -4.381 -11.219 -3.497 1.00 97.00 94 LEU A CA 1
ATOM 702 C C . LEU A 1 94 ? -4.723 -12.686 -3.756 1.00 97.00 94 LEU A C 1
ATOM 704 O O . LEU A 1 94 ? -5.573 -13.245 -3.068 1.00 97.00 94 LEU A O 1
ATOM 708 N N . LEU A 1 95 ? -4.015 -13.335 -4.686 1.00 96.94 95 LEU A N 1
ATOM 709 C CA . LEU A 1 95 ? -4.210 -14.753 -5.010 1.00 96.94 95 LEU A CA 1
ATOM 710 C C . LEU A 1 95 ? -3.922 -15.665 -3.810 1.00 96.94 95 LEU A C 1
ATOM 712 O O . LEU A 1 95 ? -4.567 -16.695 -3.639 1.00 96.94 95 LEU A O 1
ATOM 716 N N . ARG A 1 96 ? -2.977 -15.273 -2.949 1.00 96.88 96 ARG A N 1
ATOM 717 C CA . ARG A 1 96 ? -2.653 -15.978 -1.697 1.00 96.88 96 ARG A CA 1
ATOM 718 C C . ARG A 1 96 ? -3.611 -15.664 -0.541 1.00 96.88 96 ARG A C 1
ATOM 720 O O . ARG A 1 96 ? -3.456 -16.252 0.525 1.00 96.88 96 ARG A O 1
ATOM 727 N N . GLY A 1 97 ? -4.530 -14.708 -0.696 1.00 96.69 97 GLY A N 1
ATOM 728 C CA . GLY A 1 97 ? -5.427 -14.249 0.373 1.00 96.69 97 GLY A CA 1
ATOM 729 C C . GLY A 1 97 ? -4.730 -13.496 1.515 1.00 96.69 97 GLY A C 1
ATOM 730 O O . GLY A 1 97 ? -5.309 -13.302 2.579 1.00 96.69 97 GLY A O 1
ATOM 731 N N . THR A 1 98 ? -3.478 -13.080 1.317 1.00 97.12 98 THR A N 1
ATOM 732 C CA . THR A 1 98 ? -2.684 -12.334 2.316 1.00 97.12 98 THR A CA 1
ATOM 733 C C . THR A 1 98 ? -2.888 -10.820 2.239 1.00 97.12 98 THR A C 1
ATOM 735 O O . THR A 1 98 ? -2.557 -10.113 3.184 1.00 97.12 98 THR A O 1
ATOM 738 N N . LEU A 1 99 ? -3.451 -10.337 1.130 1.00 97.88 99 LEU A N 1
ATOM 739 C CA . LEU A 1 99 ? -4.018 -9.001 0.975 1.00 97.88 99 LEU A CA 1
ATOM 740 C C . LEU A 1 99 ? -5.505 -9.163 0.646 1.00 97.88 99 LEU A C 1
ATOM 742 O O . LEU A 1 99 ? -5.862 -9.993 -0.187 1.00 97.88 99 LEU A O 1
ATOM 746 N N . SER A 1 100 ? -6.364 -8.365 1.277 1.00 96.25 100 SER A N 1
ATOM 747 C CA . SER A 1 100 ? -7.801 -8.330 0.995 1.00 96.25 100 SER A CA 1
ATOM 748 C C . SER A 1 100 ? -8.212 -6.928 0.566 1.00 96.25 100 SER A C 1
ATOM 750 O O . SER A 1 100 ? -7.858 -5.952 1.220 1.00 96.25 100 SER A O 1
ATOM 752 N N . LEU A 1 101 ? -8.992 -6.839 -0.512 1.00 95.25 101 LEU A N 1
ATOM 753 C CA . LEU A 1 101 ? -9.542 -5.579 -1.034 1.00 95.25 101 LEU A CA 1
ATOM 754 C C . LEU A 1 101 ? -11.023 -5.396 -0.686 1.00 95.25 101 LEU A C 1
ATOM 756 O O . LEU A 1 101 ? -11.687 -4.532 -1.249 1.00 95.25 101 LEU A O 1
ATOM 760 N N . LYS A 1 102 ? -11.559 -6.201 0.239 1.00 97.12 102 LYS A N 1
ATOM 761 C CA . LYS A 1 102 ? -12.982 -6.180 0.615 1.00 97.12 102 LYS A CA 1
ATOM 762 C C . LYS A 1 102 ? -13.474 -4.796 1.065 1.00 97.12 102 LYS A C 1
ATOM 764 O O . LYS A 1 102 ? -14.641 -4.480 0.873 1.00 97.12 102 LYS A O 1
ATOM 769 N N . HIS A 1 103 ? -12.591 -3.999 1.663 1.00 96.94 103 HIS A N 1
ATOM 770 C CA . HIS A 1 103 ? -12.893 -2.677 2.216 1.00 96.94 103 HIS A CA 1
ATOM 771 C C . HIS A 1 103 ? -12.210 -1.541 1.443 1.00 96.94 103 HIS A C 1
ATOM 773 O O . HIS A 1 103 ? -12.089 -0.428 1.947 1.00 96.94 103 HIS A O 1
ATO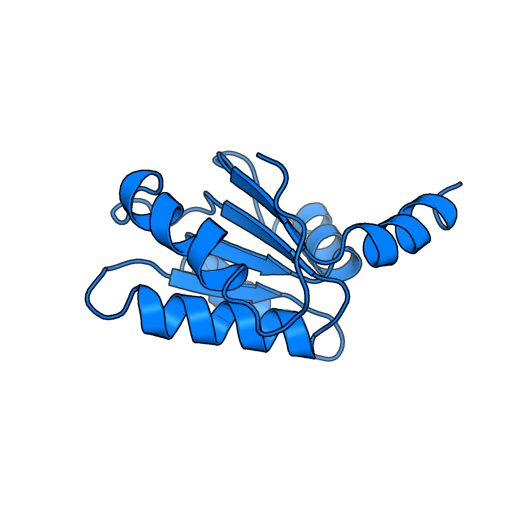M 779 N N . LEU A 1 104 ? -11.741 -1.824 0.225 1.00 96.38 104 LEU A N 1
ATOM 780 C CA . LEU A 1 104 ? -11.036 -0.855 -0.596 1.00 96.38 104 LEU A CA 1
ATOM 781 C C . LEU A 1 104 ? -12.004 0.225 -1.094 1.00 96.38 104 LEU A C 1
ATOM 783 O O . LEU A 1 104 ? -12.970 -0.074 -1.793 1.00 96.38 104 LEU A O 1
ATOM 787 N N . THR A 1 105 ? -11.726 1.482 -0.763 1.00 94.12 105 THR A N 1
ATOM 788 C CA . THR A 1 105 ? -12.519 2.649 -1.181 1.00 94.12 105 THR A CA 1
ATOM 789 C C . THR A 1 105 ? -11.770 3.537 -2.170 1.00 94.12 105 THR A C 1
ATOM 791 O O . THR A 1 105 ? -12.392 4.326 -2.882 1.00 94.12 105 THR A O 1
ATOM 794 N N . LEU A 1 106 ? -10.442 3.399 -2.254 1.00 94.19 106 LEU A N 1
ATOM 795 C CA . LEU A 1 106 ? -9.600 4.216 -3.119 1.00 94.19 106 LEU A CA 1
ATOM 796 C C . LEU A 1 106 ? -8.516 3.391 -3.819 1.00 94.19 106 LEU A C 1
ATOM 798 O O . LEU A 1 106 ? -7.785 2.627 -3.189 1.00 94.19 106 LEU A O 1
ATOM 802 N N . VAL A 1 107 ? -8.368 3.615 -5.126 1.00 93.56 107 VAL A N 1
ATOM 803 C CA . VAL A 1 107 ? -7.263 3.077 -5.928 1.00 93.56 107 VAL A CA 1
ATOM 804 C C . VAL A 1 107 ? -6.594 4.205 -6.697 1.00 93.56 107 VAL A C 1
ATOM 806 O O . VAL A 1 107 ? -7.269 5.029 -7.315 1.00 93.56 107 VAL A O 1
ATOM 809 N N . VAL A 1 108 ? -5.265 4.226 -6.668 1.00 91.62 108 VAL A N 1
ATOM 810 C CA . VAL A 1 108 ? -4.428 5.153 -7.432 1.00 91.62 108 VAL A CA 1
ATOM 811 C C . VAL A 1 108 ? -3.491 4.340 -8.316 1.00 91.62 108 VAL A C 1
ATOM 813 O O . VAL A 1 108 ? -2.853 3.403 -7.844 1.00 91.62 108 VAL A O 1
ATOM 816 N N . PHE A 1 109 ? -3.390 4.719 -9.586 1.00 89.00 109 PHE A N 1
ATOM 817 C CA . PHE A 1 109 ? -2.375 4.216 -10.507 1.00 89.00 109 PHE A CA 1
ATOM 818 C C . PHE A 1 109 ? -1.406 5.363 -10.779 1.00 89.00 109 PHE A C 1
ATOM 820 O O . PHE A 1 109 ? -1.781 6.322 -11.456 1.00 89.00 109 PHE A O 1
ATOM 827 N N . ASP A 1 110 ? -0.199 5.300 -10.221 1.00 80.56 110 ASP A N 1
ATOM 828 C CA . ASP A 1 110 ? 0.849 6.267 -10.546 1.00 80.56 110 ASP A CA 1
ATOM 829 C C . ASP A 1 110 ? 1.701 5.736 -11.699 1.00 80.56 110 ASP A C 1
ATOM 831 O O . ASP A 1 110 ? 1.927 4.531 -11.814 1.00 80.56 110 ASP A O 1
ATOM 835 N N . GLU A 1 111 ? 2.122 6.642 -12.581 1.00 74.44 111 GLU A N 1
ATOM 836 C CA . GLU A 1 111 ? 2.818 6.304 -13.831 1.00 74.44 111 GLU A CA 1
ATOM 837 C C . GLU A 1 111 ? 2.067 5.223 -14.636 1.00 74.44 111 GLU A C 1
ATOM 839 O O . GLU A 1 111 ? 2.631 4.242 -15.122 1.00 74.44 111 GLU A O 1
ATOM 844 N N . ALA A 1 112 ? 0.747 5.411 -14.773 1.00 64.88 112 ALA A N 1
ATOM 845 C CA . ALA A 1 112 ? -0.156 4.459 -15.422 1.00 64.88 112 ALA A CA 1
ATOM 846 C C . ALA A 1 112 ? 0.274 4.084 -16.855 1.00 64.88 112 ALA A C 1
ATOM 848 O O . ALA A 1 112 ? 0.013 2.966 -17.302 1.00 64.88 112 ALA A O 1
ATOM 849 N N . ASP A 1 113 ? 0.989 4.979 -17.540 1.00 63.09 113 ASP A N 1
ATOM 850 C CA . ASP A 1 113 ? 1.576 4.735 -18.858 1.00 63.09 113 ASP A CA 1
ATOM 851 C C . ASP A 1 113 ? 2.600 3.584 -18.816 1.00 63.09 113 ASP A C 1
ATOM 853 O O . ASP A 1 113 ? 2.599 2.727 -19.699 1.00 63.09 113 ASP A O 1
ATOM 857 N N . GLU A 1 114 ? 3.406 3.474 -17.756 1.00 61.00 114 GLU A N 1
ATOM 858 C CA . GLU A 1 114 ? 4.293 2.324 -17.543 1.00 61.00 114 GLU A CA 1
ATOM 859 C C . GLU A 1 114 ? 3.526 1.081 -17.074 1.00 61.00 114 GLU A C 1
ATOM 861 O O . GLU A 1 114 ? 3.867 -0.041 -17.460 1.00 61.00 114 GLU A O 1
ATOM 866 N N . CYS A 1 115 ? 2.445 1.261 -16.304 1.00 57.09 115 CYS A N 1
ATOM 867 C CA . CYS A 1 115 ? 1.547 0.161 -15.935 1.00 57.09 115 CYS A CA 1
ATOM 868 C C . CYS A 1 115 ? 0.850 -0.459 -17.162 1.00 57.09 115 CYS A C 1
ATOM 870 O O . CYS A 1 115 ? 0.572 -1.657 -17.163 1.00 57.09 115 CYS A O 1
ATOM 872 N N . SER A 1 116 ? 0.612 0.305 -18.232 1.00 52.56 116 SER A N 1
ATOM 873 C CA . SER A 1 116 ? -0.067 -0.190 -19.438 1.00 52.56 116 SER A CA 1
ATOM 874 C C . SER A 1 116 ? 0.694 -1.314 -20.162 1.00 52.56 116 SER A C 1
ATOM 876 O O . SER A 1 116 ? 0.063 -2.224 -20.702 1.00 52.56 116 SER A O 1
ATOM 878 N N . ARG A 1 117 ? 2.036 -1.355 -20.067 1.00 55.38 117 ARG A N 1
ATOM 879 C CA . ARG A 1 117 ? 2.860 -2.470 -20.589 1.00 55.38 117 ARG A CA 1
ATOM 880 C C . ARG A 1 117 ? 2.554 -3.820 -19.930 1.00 55.38 117 ARG A C 1
ATOM 882 O O . ARG A 1 117 ? 2.856 -4.867 -20.501 1.00 55.38 117 ARG A O 1
ATOM 889 N N . TRP A 1 118 ? 1.958 -3.821 -18.741 1.00 53.59 118 TRP A N 1
ATOM 890 C CA . TRP A 1 118 ? 1.599 -5.047 -18.027 1.00 53.59 118 TRP A CA 1
ATOM 891 C C . TRP A 1 118 ? 0.306 -5.658 -18.572 1.00 53.59 118 TRP A C 1
ATOM 893 O O . TRP A 1 118 ? 0.201 -6.879 -18.659 1.00 53.59 118 TRP A O 1
ATOM 903 N N . ALA A 1 119 ? -0.646 -4.826 -19.011 1.00 50.62 119 ALA A N 1
ATOM 904 C CA . ALA A 1 119 ? -1.900 -5.290 -19.605 1.00 50.62 119 ALA A CA 1
ATOM 905 C C . ALA A 1 119 ? -1.661 -6.029 -20.932 1.00 50.62 119 ALA A C 1
ATOM 907 O O . ALA A 1 119 ? -2.258 -7.075 -21.171 1.00 50.62 119 ALA A O 1
ATOM 908 N N . SER A 1 120 ? -0.705 -5.561 -21.740 1.00 47.38 120 SER A N 1
ATOM 909 C CA . SER A 1 120 ? -0.314 -6.212 -22.998 1.00 47.38 120 SER A CA 1
ATOM 910 C C . SER A 1 120 ? 0.447 -7.530 -22.824 1.00 47.38 120 SER A C 1
ATOM 912 O O . SER A 1 120 ? 0.706 -8.201 -23.810 1.00 47.38 120 SER A O 1
ATOM 914 N N . THR A 1 121 ? 0.842 -7.892 -21.598 1.00 47.72 121 THR A N 1
ATOM 915 C CA . THR A 1 121 ? 1.504 -9.182 -21.309 1.00 47.72 121 THR A CA 1
ATOM 916 C C . THR A 1 121 ? 0.495 -10.245 -20.839 1.00 47.72 121 THR A C 1
ATOM 918 O O . THR A 1 121 ? 0.830 -11.421 -20.738 1.00 47.72 121 THR A O 1
ATOM 921 N N . LEU A 1 122 ? -0.747 -9.839 -20.544 1.00 46.69 122 LEU A N 1
ATOM 922 C CA . LEU A 1 122 ? -1.869 -10.715 -20.179 1.00 46.69 122 LEU A CA 1
ATOM 923 C C . LEU A 1 122 ? -2.816 -10.993 -21.366 1.00 46.69 122 LEU A C 1
ATOM 925 O O . LEU A 1 122 ? -3.879 -11.578 -21.166 1.00 46.69 122 LEU A O 1
ATOM 929 N N . THR A 1 123 ? -2.440 -10.559 -22.575 1.00 42.75 123 THR A N 1
ATOM 930 C CA . THR A 1 123 ? -3.121 -10.842 -23.853 1.00 42.75 123 THR A CA 1
ATOM 931 C C . THR A 1 123 ? -2.162 -11.594 -24.760 1.00 42.75 123 THR A C 1
ATOM 933 O O . THR A 1 123 ? -2.629 -12.516 -25.460 1.00 42.75 123 THR A O 1
#

Sequence (123 aa):
MVIQARTGSGKTAAFLLPMLERLDSAASHTQALVLVPTRELARQVQRDAEMLWQGNEFRTVAVYGGVGYGPQVDALKAGAHLVVATPGRALDHLLRGTLSLKHLTLVVFDEADECSRWASTLT

Foldseek 3Di:
DDDDDDPPPCVLVVVLVVVVVVFDLVDQAAAEEEEDADQVVLVVSQVVNCVVQPPGSAAEAEWEPPDDCVVRLVSVVSGHHYYYYHPVRVVVCVVVVSHDCPNYPYYHYPPVVSVVVVVVVVD

Secondary structure (DSSP, 8-state):
------TTSSHHHHHHHHHHTTS-TT--S--EEEE-SSHHHHHHHHHHHHHHTTTS---EEEE-TTS-HHHHHHHHHT--SEEEE-HHHHHHHHHTTSS--TT--EEEETTHHHHHHHHTT--

pLDDT: mean 87.14, std 16.09, range [42.75, 98.38]